Protein AF-A0A6G3BMM8-F1 (afdb_monomer)

Mean predicted aligned error: 8.82 Å

Foldseek 3Di:
DDPDDDDPLCPDPLNVVVCVVCVVDVDDDLVVSCVVVVHDPVVSVVSVVSVVVCVPPPPDCPDDDDDDD

Radius of gyration: 14.56 Å; Cα contacts (8 Å, |Δi|>4): 26; chains: 1; bounding box: 25×30×47 Å

Solvent-accessible surface area (backbone atoms only — not compar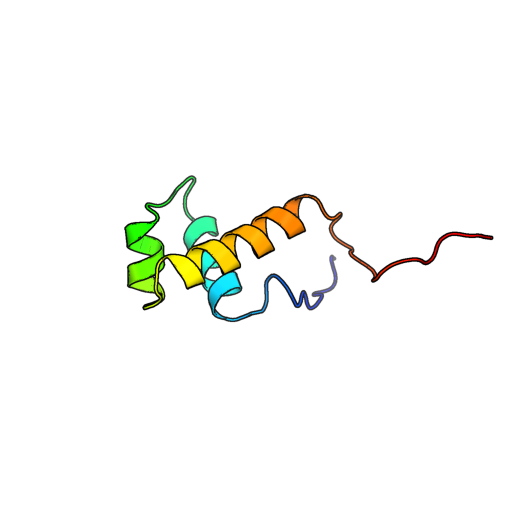able to full-atom values): 4572 Å² total; per-residue (Å²): 130,86,75,92,71,93,45,80,70,52,72,34,71,69,45,36,48,51,51,59,63,46,73,80,42,98,7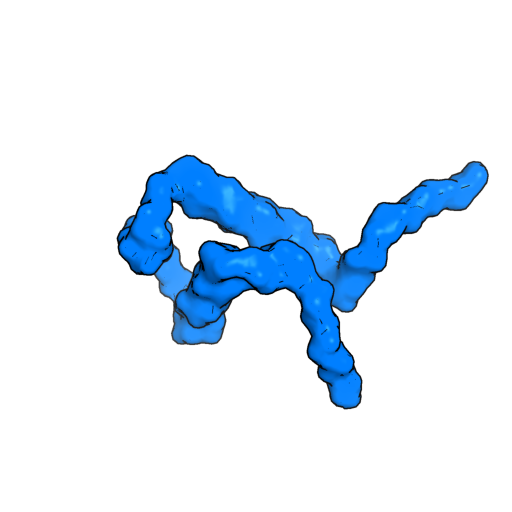3,78,60,70,70,56,54,33,61,74,68,72,50,53,72,71,58,49,53,54,47,50,53,56,52,57,66,48,70,79,45,65,99,74,77,68,76,80,78,74,81,81,133

Secondary structure (DSSP, 8-state):
-PPP---TTTTSHHHHHHHHHHTT-S---HHHHHHHHT--HHHHHHHHHHHHHHHTS-S---S-PPPP-

Sequence (69 aa):
MTEPRYDAVIHAPNRLQICAMLAAVDSMEFSRVRESLGVSDSVLCKHLKVLEGAGDAPPGGEGKTPPPD

Structure (mmCIF, N/CA/C/O backbone):
data_AF-A0A6G3BMM8-F1
#
_entry.id   AF-A0A6G3BMM8-F1
#
loop_
_atom_site.group_PDB
_atom_site.id
_atom_site.type_symbol
_atom_site.label_atom_id
_atom_site.label_alt_id
_atom_site.label_comp_id
_atom_site.label_asym_id
_atom_site.label_entity_id
_atom_site.label_seq_id
_atom_site.pdbx_PDB_ins_code
_atom_site.Cartn_x
_atom_site.Cartn_y
_atom_site.Cartn_z
_atom_site.occupancy
_atom_site.B_iso_or_equiv
_atom_site.auth_seq_id
_atom_site.auth_comp_id
_atom_site.auth_asym_id
_atom_site.auth_atom_id
_atom_site.pdbx_PDB_model_num
ATOM 1 N N . MET A 1 1 ? -1.258 -21.237 -19.959 1.00 44.69 1 MET A N 1
ATOM 2 C CA . MET A 1 1 ? -0.768 -21.069 -18.576 1.00 44.69 1 MET A CA 1
ATOM 3 C C . MET A 1 1 ? 0.048 -19.795 -18.569 1.00 44.69 1 MET A C 1
ATOM 5 O O . MET A 1 1 ? 0.937 -19.692 -19.400 1.00 44.69 1 MET A O 1
ATOM 9 N N . THR A 1 2 ? -0.302 -18.810 -17.747 1.00 64.25 2 THR A N 1
ATOM 10 C CA . THR A 1 2 ? 0.502 -17.587 -17.620 1.00 64.25 2 THR A CA 1
ATOM 11 C C . THR A 1 2 ? 1.804 -17.955 -16.921 1.00 64.25 2 THR A C 1
ATOM 13 O O . THR A 1 2 ? 1.767 -18.517 -15.827 1.00 64.25 2 THR A O 1
ATOM 16 N N . GLU A 1 3 ? 2.939 -17.711 -17.568 1.00 79.06 3 GLU A N 1
ATOM 17 C CA . GLU A 1 3 ? 4.245 -17.940 -16.953 1.00 79.06 3 GLU A CA 1
ATOM 18 C C . GLU A 1 3 ? 4.417 -17.030 -15.727 1.00 79.06 3 GLU A C 1
ATOM 20 O O . GLU A 1 3 ? 4.075 -15.844 -15.794 1.00 79.06 3 GLU A O 1
ATOM 25 N N . PRO A 1 4 ? 4.926 -17.555 -14.596 1.00 75.25 4 PRO A N 1
ATOM 26 C CA . PRO A 1 4 ? 5.219 -16.728 -13.436 1.00 75.25 4 PRO A CA 1
ATOM 27 C C . PRO A 1 4 ? 6.314 -15.726 -13.809 1.00 75.25 4 PRO A C 1
ATOM 29 O O . PRO A 1 4 ? 7.439 -16.107 -14.133 1.00 75.25 4 PRO A O 1
ATOM 32 N N . ARG A 1 5 ? 5.978 -14.434 -13.772 1.00 81.56 5 ARG A N 1
ATOM 33 C CA . ARG A 1 5 ? 6.891 -13.346 -14.127 1.00 81.56 5 ARG A CA 1
ATOM 34 C C . ARG A 1 5 ? 7.199 -12.505 -12.899 1.00 81.56 5 ARG A C 1
ATOM 36 O O . ARG A 1 5 ? 6.302 -12.123 -12.150 1.00 81.56 5 ARG A O 1
ATOM 43 N N . TYR A 1 6 ? 8.482 -12.221 -12.699 1.00 83.19 6 TYR A N 1
ATOM 44 C CA . TYR A 1 6 ? 8.908 -11.306 -11.653 1.00 83.19 6 TYR A CA 1
ATOM 45 C C . TYR A 1 6 ? 8.496 -9.880 -12.017 1.00 83.19 6 TYR A C 1
ATOM 47 O O . TYR A 1 6 ? 8.829 -9.371 -13.087 1.00 83.19 6 TYR A O 1
ATOM 55 N N . ASP A 1 7 ? 7.803 -9.243 -11.088 1.00 83.94 7 ASP A N 1
ATOM 56 C CA . ASP A 1 7 ? 7.399 -7.846 -11.147 1.00 83.94 7 ASP A CA 1
ATOM 57 C C . ASP A 1 7 ? 8.098 -7.097 -10.008 1.00 83.94 7 ASP A C 1
ATOM 59 O O . ASP A 1 7 ? 7.763 -7.287 -8.837 1.00 83.94 7 ASP A O 1
ATOM 63 N N . ALA A 1 8 ? 9.077 -6.254 -10.336 1.00 85.38 8 ALA A N 1
ATOM 64 C CA . ALA A 1 8 ? 9.838 -5.496 -9.344 1.00 85.38 8 ALA A CA 1
ATOM 65 C C . ALA A 1 8 ? 8.967 -4.510 -8.543 1.00 85.38 8 ALA A C 1
ATOM 67 O O . ALA A 1 8 ? 9.334 -4.122 -7.429 1.00 85.38 8 ALA A O 1
ATOM 68 N N . VAL A 1 9 ? 7.812 -4.103 -9.078 1.00 88.06 9 VAL A N 1
ATOM 69 C CA . VAL A 1 9 ? 6.818 -3.326 -8.346 1.00 88.06 9 VAL A CA 1
ATOM 70 C C . VAL A 1 9 ? 6.177 -4.227 -7.299 1.00 88.06 9 VAL A C 1
ATOM 72 O O . VAL A 1 9 ? 6.399 -4.000 -6.113 1.00 88.06 9 VAL A O 1
ATOM 75 N N . ILE A 1 10 ? 5.473 -5.288 -7.672 1.00 85.94 10 ILE A N 1
ATOM 76 C CA . ILE A 1 10 ? 4.720 -6.085 -6.688 1.00 85.94 10 ILE A CA 1
ATOM 77 C C . ILE A 1 10 ? 5.634 -6.864 -5.728 1.00 85.94 10 ILE A C 1
ATOM 79 O O . ILE A 1 10 ? 5.343 -6.930 -4.540 1.00 85.94 10 ILE A O 1
ATOM 83 N N . HIS A 1 11 ? 6.777 -7.383 -6.181 1.00 88.50 11 HIS A N 1
ATOM 84 C CA . HIS A 1 11 ? 7.639 -8.272 -5.387 1.00 88.50 11 HIS A CA 1
ATOM 85 C C . HIS A 1 11 ? 8.566 -7.559 -4.387 1.00 88.50 11 HIS A C 1
ATOM 87 O O . HIS A 1 11 ?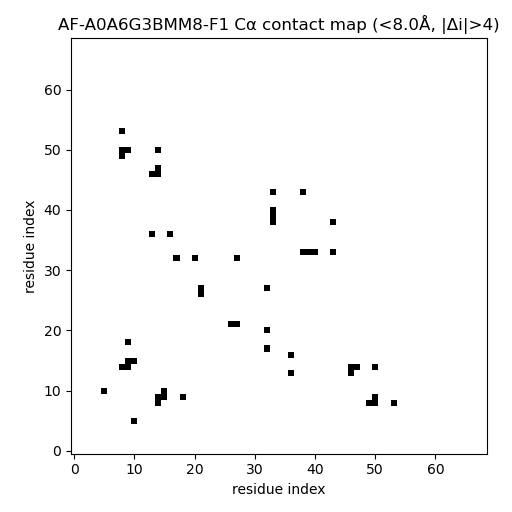 9.418 -8.203 -3.770 1.00 88.50 11 HIS A O 1
ATOM 93 N N . ALA A 1 12 ? 8.427 -6.246 -4.183 1.00 91.31 12 ALA A N 1
ATOM 94 C CA . ALA A 1 12 ? 9.073 -5.607 -3.038 1.00 91.31 12 ALA A CA 1
ATOM 95 C C . ALA A 1 12 ? 8.320 -5.963 -1.744 1.00 91.31 12 ALA A C 1
ATOM 97 O O . ALA A 1 12 ? 7.093 -5.872 -1.744 1.00 91.31 12 ALA A O 1
ATOM 98 N N . PRO A 1 13 ? 9.007 -6.274 -0.626 1.00 92.69 13 PRO A N 1
ATOM 99 C CA . PRO A 1 13 ? 8.390 -6.858 0.571 1.00 92.69 13 PRO A CA 1
ATOM 100 C C . PRO A 1 13 ? 7.126 -6.132 1.049 1.00 92.69 13 PRO A C 1
ATOM 102 O O . PRO A 1 13 ? 6.056 -6.732 1.103 1.00 92.69 13 PRO A O 1
ATOM 105 N N . ASN A 1 14 ? 7.220 -4.819 1.285 1.00 95.06 14 ASN A N 1
ATOM 106 C CA . ASN A 1 14 ? 6.086 -4.030 1.772 1.00 95.06 14 ASN A CA 1
ATOM 107 C C . ASN A 1 14 ? 4.939 -3.963 0.756 1.00 95.06 14 ASN A C 1
ATO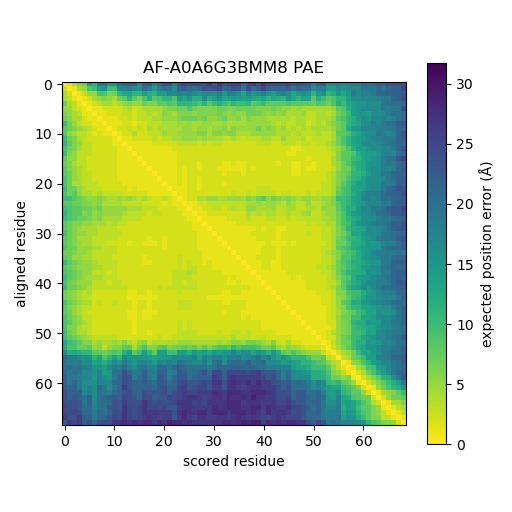M 109 O O . ASN A 1 14 ? 3.778 -3.991 1.141 1.00 95.06 14 ASN A O 1
ATOM 113 N N . ARG A 1 15 ? 5.241 -3.868 -0.545 1.00 94.62 15 ARG A N 1
ATOM 114 C CA . ARG A 1 15 ? 4.209 -3.781 -1.590 1.00 94.62 15 ARG A CA 1
ATOM 115 C C . ARG A 1 15 ? 3.502 -5.118 -1.780 1.00 94.62 15 ARG A C 1
ATOM 117 O O . ARG A 1 15 ? 2.280 -5.134 -1.848 1.00 94.62 15 ARG A O 1
ATOM 124 N N . LEU A 1 16 ? 4.246 -6.221 -1.739 1.00 94.25 16 LEU A N 1
ATOM 125 C CA . LEU A 1 16 ? 3.685 -7.568 -1.755 1.00 94.25 16 LEU A CA 1
ATOM 126 C C . LEU A 1 16 ? 2.768 -7.799 -0.551 1.00 94.25 16 LEU A C 1
ATOM 128 O O . LEU A 1 16 ? 1.673 -8.328 -0.709 1.00 94.25 16 LEU A O 1
ATOM 132 N N . GLN A 1 17 ? 3.194 -7.368 0.640 1.00 94.75 17 GLN A N 1
ATOM 133 C CA . GLN A 1 17 ? 2.380 -7.448 1.853 1.00 94.75 17 GLN A CA 1
ATOM 134 C C . GLN A 1 17 ? 1.103 -6.608 1.737 1.00 94.75 17 GLN A C 1
ATOM 136 O O . GLN A 1 17 ? 0.033 -7.122 2.043 1.00 94.75 17 GLN A O 1
ATOM 141 N N . ILE A 1 18 ? 1.184 -5.367 1.240 1.00 94.44 18 ILE A N 1
ATOM 142 C CA . ILE A 1 18 ? 0.002 -4.523 0.983 1.00 94.44 18 ILE A CA 1
ATOM 143 C C . ILE A 1 18 ? -0.966 -5.238 0.030 1.00 94.44 18 ILE A C 1
ATOM 145 O O . ILE A 1 18 ? -2.145 -5.372 0.347 1.00 94.44 18 ILE A O 1
ATOM 149 N N . CYS A 1 19 ? -0.472 -5.748 -1.102 1.00 92.94 19 CYS A N 1
ATOM 150 C CA . CYS A 1 19 ? -1.293 -6.489 -2.058 1.00 92.94 19 CYS A CA 1
ATOM 151 C C . CYS A 1 19 ? -1.925 -7.737 -1.428 1.00 92.94 19 CYS A C 1
ATOM 153 O O . CYS A 1 19 ? -3.106 -7.985 -1.639 1.00 92.94 19 CYS A O 1
ATOM 155 N N . ALA A 1 20 ? -1.179 -8.496 -0.623 1.00 93.38 20 ALA A N 1
ATOM 156 C CA . ALA A 1 20 ? -1.695 -9.680 0.060 1.00 93.38 20 ALA A CA 1
ATOM 157 C C . ALA A 1 20 ? -2.783 -9.338 1.092 1.00 93.38 20 ALA A C 1
ATOM 159 O O . ALA A 1 20 ? -3.777 -10.052 1.188 1.00 93.38 20 ALA A O 1
ATOM 160 N N . MET A 1 21 ? -2.622 -8.241 1.838 1.00 93.94 21 MET A N 1
ATOM 161 C CA . MET A 1 21 ? -3.621 -7.770 2.804 1.00 93.94 21 MET A CA 1
ATOM 162 C C . MET A 1 21 ? -4.916 -7.328 2.117 1.00 93.94 21 MET A C 1
ATOM 164 O O . MET A 1 21 ? -5.998 -7.611 2.622 1.00 93.94 21 MET A O 1
ATOM 168 N N . LEU A 1 22 ? -4.803 -6.657 0.968 1.00 92.81 22 LEU A N 1
ATOM 169 C CA . LEU A 1 22 ? -5.945 -6.183 0.185 1.00 92.81 22 LEU A CA 1
ATOM 170 C C . LEU A 1 22 ? -6.585 -7.286 -0.670 1.00 92.81 22 LEU A C 1
ATOM 172 O O . LEU A 1 22 ? -7.754 -7.184 -1.005 1.00 92.81 22 LEU A O 1
ATOM 176 N N . ALA A 1 23 ? -5.878 -8.372 -0.989 1.00 92.62 23 ALA A N 1
ATOM 177 C CA . ALA A 1 23 ? -6.417 -9.453 -1.821 1.00 92.62 23 ALA A CA 1
ATOM 178 C C . ALA A 1 23 ? -7.646 -10.160 -1.214 1.00 92.62 23 ALA A C 1
ATOM 180 O O . ALA A 1 23 ? -8.399 -10.805 -1.940 1.00 92.62 23 ALA A O 1
ATOM 181 N N . ALA A 1 24 ? -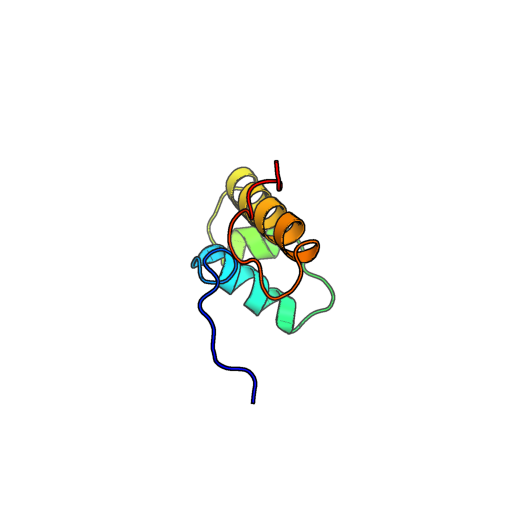7.838 -10.067 0.105 1.00 89.50 24 ALA A N 1
ATOM 182 C CA . ALA A 1 24 ? -8.931 -10.718 0.825 1.00 89.50 24 ALA A CA 1
ATOM 183 C C . ALA A 1 24 ? -10.096 -9.777 1.188 1.00 89.50 24 ALA A C 1
ATOM 185 O O . ALA A 1 24 ? -11.080 -10.243 1.763 1.00 89.50 24 ALA A O 1
ATOM 186 N N . VAL A 1 25 ? -9.986 -8.470 0.915 1.00 94.06 25 VAL A N 1
ATOM 187 C CA . VAL A 1 25 ? -10.954 -7.453 1.360 1.00 94.06 25 VAL A CA 1
ATOM 188 C C . VAL A 1 25 ? -11.170 -6.381 0.294 1.00 94.06 25 VAL A C 1
ATOM 190 O O . VAL A 1 25 ? -10.237 -5.996 -0.396 1.00 94.06 25 VAL A O 1
ATOM 193 N N . ASP A 1 26 ? -12.378 -5.823 0.201 1.00 91.00 26 ASP A N 1
ATOM 194 C CA . ASP A 1 26 ? -12.644 -4.709 -0.724 1.00 91.00 26 ASP A CA 1
ATOM 195 C C . ASP A 1 26 ? -11.923 -3.415 -0.318 1.00 91.00 26 ASP A C 1
ATOM 197 O O . ASP A 1 26 ? -11.565 -2.590 -1.156 1.00 91.00 26 ASP A O 1
ATOM 201 N N . SER A 1 27 ? -11.722 -3.209 0.985 1.00 91.25 27 SER A N 1
ATOM 202 C CA . SER A 1 27 ? -11.027 -2.037 1.517 1.00 91.25 27 SER A CA 1
ATOM 203 C C . SER A 1 27 ? -10.440 -2.310 2.900 1.00 91.25 27 SER A C 1
ATOM 205 O O . SER A 1 27 ? -10.895 -3.191 3.632 1.00 91.25 27 SER A O 1
ATOM 207 N N . MET A 1 28 ? -9.409 -1.546 3.261 1.00 94.69 28 MET A N 1
ATOM 208 C CA . MET A 1 28 ? -8.772 -1.610 4.572 1.00 94.69 28 MET A CA 1
ATOM 209 C C . MET A 1 28 ? -8.379 -0.211 5.046 1.00 94.69 28 MET A C 1
ATOM 211 O O . MET A 1 28 ? -7.911 0.615 4.266 1.00 94.69 28 MET A O 1
ATOM 215 N N . GLU A 1 29 ? -8.523 0.030 6.348 1.00 96.19 29 GLU A N 1
ATOM 216 C CA . GLU A 1 29 ? -8.093 1.273 6.985 1.00 96.19 29 GLU A CA 1
ATOM 217 C C . GLU A 1 29 ? -6.585 1.507 6.819 1.00 96.19 29 GLU A C 1
ATOM 219 O O . GLU A 1 29 ? -5.765 0.644 7.147 1.00 96.19 29 GLU A O 1
ATOM 224 N N . PHE A 1 30 ? -6.199 2.717 6.405 1.00 95.19 30 PHE A N 1
ATOM 225 C CA . PHE A 1 30 ? -4.791 3.103 6.240 1.00 95.19 30 PHE A CA 1
ATOM 226 C C . PHE A 1 30 ? -3.973 2.879 7.524 1.00 95.19 30 PHE A C 1
ATOM 228 O O . PHE A 1 30 ? -2.833 2.409 7.487 1.00 95.19 30 PHE A O 1
ATOM 235 N N . SER A 1 31 ? -4.583 3.154 8.680 1.00 96.25 31 SER A N 1
ATOM 236 C CA . SER A 1 31 ? -3.979 2.954 9.999 1.00 96.25 31 SER A CA 1
ATOM 237 C C . SER A 1 31 ? -3.700 1.482 10.322 1.00 96.25 31 SER A C 1
ATOM 239 O O . SER A 1 31 ? -2.713 1.185 10.991 1.00 96.25 31 SER A O 1
ATOM 241 N N . ARG A 1 32 ? -4.506 0.549 9.808 1.00 96.31 32 ARG A N 1
ATOM 242 C CA . ARG A 1 32 ? -4.276 -0.893 9.968 1.00 96.31 32 ARG A CA 1
ATOM 243 C C . ARG A 1 32 ? -3.120 -1.369 9.105 1.00 96.31 32 ARG A C 1
ATOM 245 O O . ARG A 1 32 ? -2.307 -2.171 9.561 1.00 96.31 32 ARG A O 1
ATOM 252 N N . VAL A 1 33 ? -3.021 -0.849 7.883 1.00 96.06 33 VAL A N 1
ATOM 253 C CA . VAL A 1 33 ? -1.937 -1.185 6.953 1.00 96.06 33 VAL A CA 1
ATOM 254 C C . VAL A 1 33 ? -0.594 -0.688 7.493 1.00 96.06 33 VAL A C 1
ATOM 256 O O . VAL A 1 33 ? 0.352 -1.470 7.576 1.00 96.06 33 VAL A O 1
ATOM 259 N N . ARG A 1 34 ? -0.507 0.574 7.948 1.00 96.38 34 ARG A N 1
ATOM 260 C CA . ARG A 1 34 ? 0.738 1.119 8.535 1.00 96.38 34 ARG A CA 1
ATOM 261 C C . ARG A 1 34 ? 1.173 0.336 9.781 1.00 96.38 34 ARG A C 1
ATOM 263 O O . ARG A 1 34 ? 2.361 0.080 9.943 1.00 96.38 34 ARG A O 1
ATOM 270 N N . GLU A 1 35 ? 0.221 -0.049 10.641 1.00 96.62 35 GLU A N 1
ATOM 271 C CA . GLU A 1 35 ? 0.490 -0.756 11.899 1.00 96.62 35 GLU A CA 1
ATOM 272 C C . GLU A 1 35 ? 0.987 -2.170 11.619 1.00 96.62 35 GLU A C 1
ATOM 274 O O . GLU A 1 35 ? 1.951 -2.614 12.234 1.00 96.62 35 GLU A O 1
ATOM 279 N N . SER A 1 36 ? 0.385 -2.835 10.632 1.00 95.62 36 SER A N 1
ATOM 280 C CA . SER A 1 36 ? 0.782 -4.182 10.213 1.00 95.62 36 SER A CA 1
ATOM 281 C C . SER A 1 36 ? 2.170 -4.208 9.569 1.00 95.62 36 SER A C 1
ATOM 283 O O . SER A 1 36 ? 2.916 -5.164 9.754 1.00 95.62 36 SER A O 1
ATOM 285 N N . LEU A 1 37 ? 2.531 -3.158 8.826 1.00 95.62 37 LEU A N 1
ATOM 286 C CA . LEU A 1 37 ? 3.843 -3.017 8.184 1.00 95.62 37 LEU A CA 1
ATOM 287 C C . LEU A 1 37 ? 4.923 -2.445 9.118 1.00 95.62 37 LEU A C 1
ATOM 289 O O . LEU A 1 37 ? 6.107 -2.541 8.804 1.00 95.62 37 LEU A O 1
ATOM 293 N N . GLY A 1 38 ? 4.541 -1.805 10.228 1.00 96.69 38 GLY A N 1
ATOM 294 C CA . GLY A 1 38 ? 5.475 -1.119 11.126 1.00 96.69 38 GLY A CA 1
ATOM 295 C C . GLY A 1 38 ? 6.186 0.077 10.479 1.00 96.69 38 GLY A C 1
ATOM 296 O O . GLY A 1 38 ? 7.332 0.372 10.816 1.00 96.69 38 GLY A O 1
ATOM 297 N N . VAL A 1 39 ? 5.534 0.755 9.528 1.00 96.12 39 VAL A N 1
ATOM 298 C CA . VAL A 1 39 ? 6.109 1.888 8.779 1.00 96.12 39 VAL A CA 1
ATOM 299 C C . VAL A 1 39 ? 5.399 3.201 9.095 1.00 96.12 39 VAL A C 1
ATOM 301 O O . VAL A 1 39 ? 4.282 3.224 9.605 1.00 96.12 39 VAL A O 1
ATOM 304 N N . SER A 1 40 ? 6.042 4.321 8.759 1.00 97.62 40 SER A N 1
ATOM 305 C CA . SER A 1 40 ? 5.417 5.640 8.859 1.00 97.62 40 SER A CA 1
ATOM 306 C C . SER A 1 40 ? 4.449 5.912 7.706 1.00 97.62 40 SER A C 1
ATOM 308 O O . SER A 1 40 ? 4.580 5.359 6.611 1.00 97.62 40 SER A O 1
ATOM 310 N N . ASP A 1 41 ? 3.531 6.853 7.923 1.00 97.12 41 ASP A N 1
ATOM 311 C CA . ASP A 1 41 ? 2.527 7.266 6.937 1.00 97.12 41 ASP A CA 1
ATOM 312 C C . ASP A 1 41 ? 3.167 7.713 5.611 1.00 97.12 41 ASP A C 1
ATOM 314 O O . ASP A 1 41 ? 2.700 7.362 4.531 1.00 97.12 41 ASP A O 1
ATOM 318 N N . SER A 1 42 ? 4.299 8.426 5.671 1.00 96.88 42 SER A N 1
ATOM 319 C CA . SER A 1 42 ? 5.032 8.858 4.472 1.00 96.88 42 SER A CA 1
ATOM 320 C C . SER A 1 42 ? 5.575 7.676 3.662 1.00 96.88 42 SER A C 1
ATOM 322 O O . SER A 1 42 ? 5.550 7.706 2.430 1.00 96.88 42 SER A O 1
ATOM 324 N N . VAL A 1 43 ? 6.061 6.629 4.335 1.00 96.19 43 VAL A N 1
ATOM 325 C CA . VAL A 1 43 ? 6.567 5.417 3.678 1.00 96.19 43 VAL A CA 1
ATOM 326 C C . VAL A 1 43 ? 5.413 4.640 3.049 1.00 96.19 43 VAL A C 1
ATOM 328 O O . VAL A 1 43 ? 5.510 4.267 1.879 1.00 96.19 43 VAL A O 1
ATOM 331 N N . LEU A 1 44 ? 4.300 4.470 3.769 1.00 96.69 44 LEU A N 1
ATOM 332 C CA . LEU A 1 44 ? 3.116 3.801 3.233 1.00 96.69 44 LEU A CA 1
ATOM 333 C C . LEU A 1 44 ? 2.558 4.534 2.003 1.00 96.69 44 LEU A C 1
ATOM 335 O O . LEU A 1 44 ? 2.375 3.911 0.960 1.00 96.69 44 LEU A O 1
ATOM 339 N N . CYS A 1 45 ? 2.399 5.859 2.060 1.00 96.25 45 CYS A N 1
ATOM 340 C CA . CYS A 1 45 ? 1.950 6.660 0.917 1.00 96.25 45 CYS A CA 1
ATOM 341 C C . CYS A 1 45 ? 2.851 6.505 -0.317 1.00 96.25 45 CYS A C 1
ATOM 343 O O . CYS A 1 45 ? 2.358 6.475 -1.442 1.00 96.25 45 CYS A O 1
ATOM 345 N N . LYS A 1 46 ? 4.174 6.394 -0.138 1.00 94.88 46 LYS A N 1
ATOM 346 C CA . LYS A 1 46 ? 5.097 6.141 -1.258 1.00 94.88 46 LYS A CA 1
ATOM 347 C C . LYS A 1 46 ? 4.861 4.767 -1.878 1.00 94.88 46 LYS A C 1
ATOM 349 O O . LYS A 1 46 ? 4.882 4.650 -3.098 1.00 94.88 46 LYS A O 1
ATOM 354 N N . HIS A 1 47 ? 4.634 3.741 -1.060 1.00 94.94 47 HIS A N 1
ATOM 355 C CA . HIS A 1 47 ? 4.317 2.409 -1.565 1.00 94.94 47 HIS A CA 1
ATOM 356 C C . HIS A 1 47 ? 2.988 2.388 -2.324 1.00 94.94 47 HIS A C 1
ATOM 358 O O . HIS A 1 47 ? 2.960 1.848 -3.426 1.00 94.94 47 HIS A O 1
ATOM 364 N N . LEU A 1 48 ? 1.940 3.023 -1.786 1.00 93.38 48 LEU A N 1
ATOM 365 C CA . LEU A 1 48 ? 0.633 3.118 -2.443 1.00 93.38 48 LEU A CA 1
ATOM 366 C C . LEU A 1 48 ? 0.721 3.844 -3.787 1.00 93.38 48 LEU A C 1
ATOM 368 O O . LEU A 1 48 ? 0.268 3.300 -4.781 1.00 93.38 48 LEU A O 1
ATOM 372 N N . LYS A 1 49 ? 1.417 4.986 -3.864 1.00 93.19 49 LYS A N 1
ATOM 373 C CA . LYS A 1 49 ? 1.626 5.702 -5.138 1.00 93.19 49 LYS A CA 1
ATOM 374 C C . LYS A 1 49 ? 2.321 4.854 -6.203 1.00 93.19 49 LYS A C 1
ATOM 376 O O . LYS A 1 49 ? 2.008 4.960 -7.383 1.00 93.19 49 LYS A O 1
ATOM 381 N N . VAL A 1 50 ? 3.292 4.036 -5.796 1.00 91.94 50 VAL A N 1
ATOM 382 C CA . VAL A 1 50 ? 3.989 3.124 -6.715 1.00 91.94 50 VAL A CA 1
ATOM 383 C C . VAL A 1 50 ? 3.061 2.000 -7.186 1.00 91.94 50 VAL A C 1
ATOM 385 O O . VAL A 1 50 ? 3.145 1.606 -8.343 1.00 91.94 50 VAL A O 1
ATOM 388 N N . LEU A 1 51 ? 2.189 1.492 -6.310 1.00 90.12 51 LEU A N 1
ATOM 389 C CA . LEU A 1 51 ? 1.192 0.476 -6.658 1.00 90.12 51 LEU A CA 1
ATOM 390 C C . LEU A 1 51 ? 0.100 1.035 -7.582 1.00 90.12 51 LEU A C 1
ATOM 392 O O . LEU A 1 51 ? -0.207 0.409 -8.590 1.00 90.12 51 LEU A O 1
ATOM 396 N N . GLU A 1 52 ? -0.434 2.221 -7.282 1.00 89.06 52 GLU A N 1
ATOM 397 C CA . GLU A 1 52 ? -1.416 2.926 -8.118 1.00 89.06 52 GLU A CA 1
ATOM 398 C C . GLU A 1 52 ? -0.862 3.172 -9.524 1.00 89.06 52 GLU A C 1
ATOM 400 O O . GLU A 1 52 ? -1.485 2.785 -10.507 1.00 89.06 52 GLU A O 1
ATOM 405 N N . GLY A 1 53 ? 0.361 3.705 -9.627 1.00 84.38 53 GLY A N 1
ATOM 406 C CA . GLY A 1 53 ? 1.006 3.955 -10.919 1.00 84.38 53 GLY A CA 1
ATOM 407 C C . GLY A 1 53 ? 1.336 2.696 -11.733 1.00 84.38 53 GLY A C 1
ATOM 408 O O . GLY A 1 53 ? 1.622 2.809 -12.921 1.00 84.38 53 GLY A O 1
ATOM 409 N N . ALA A 1 54 ? 1.306 1.506 -11.123 1.00 80.00 54 ALA A N 1
ATOM 410 C CA . ALA A 1 54 ? 1.467 0.235 -11.828 1.00 80.00 54 ALA A CA 1
ATOM 411 C C . ALA A 1 54 ? 0.135 -0.351 -12.325 1.00 80.00 54 ALA A C 1
ATOM 413 O O . ALA A 1 54 ? 0.153 -1.145 -13.259 1.00 80.00 54 ALA A O 1
ATOM 414 N N . GLY A 1 55 ? -1.006 0.047 -11.748 1.00 65.5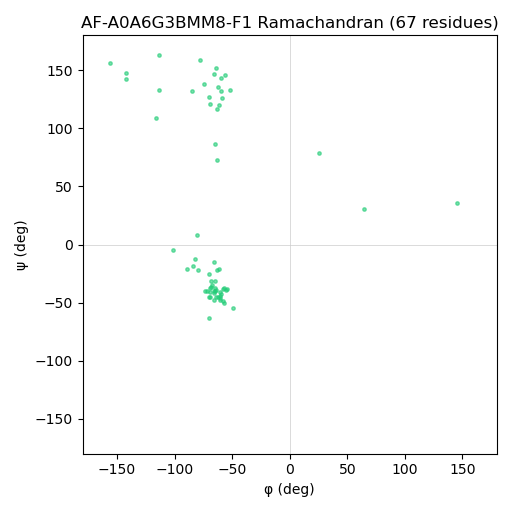6 55 GLY A N 1
ATOM 415 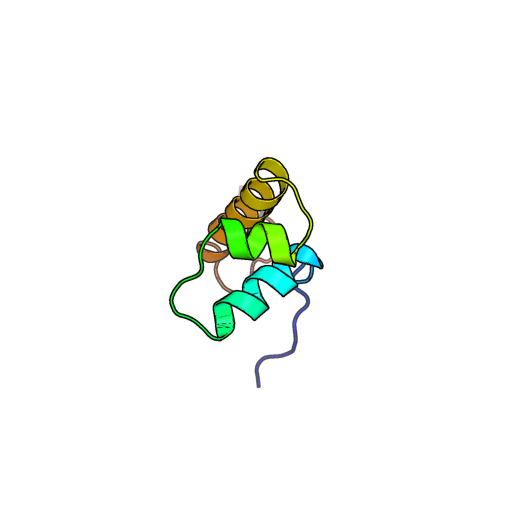C CA . GLY A 1 55 ? -2.338 -0.395 -12.182 1.00 65.56 55 GLY A CA 1
ATOM 416 C C . GLY A 1 55 ? -2.771 0.173 -13.540 1.00 65.56 55 GLY A C 1
ATOM 417 O O . GLY A 1 55 ? -3.551 -0.464 -14.242 1.00 65.56 55 GLY A O 1
ATOM 418 N N . ASP A 1 56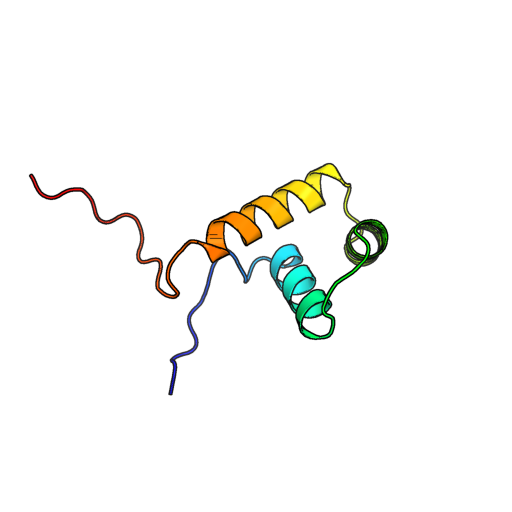 ? -2.226 1.329 -13.931 1.00 50.78 56 ASP A N 1
ATOM 419 C CA . ASP A 1 56 ? -2.397 1.921 -15.268 1.00 50.78 56 ASP A CA 1
ATOM 420 C C . ASP A 1 56 ? -1.448 1.325 -16.323 1.00 50.78 56 ASP A C 1
ATOM 422 O O . ASP A 1 56 ? -1.615 1.555 -17.524 1.00 50.78 56 ASP A O 1
ATOM 426 N N . ALA A 1 57 ? -0.433 0.562 -15.905 1.00 48.28 57 ALA A N 1
ATOM 427 C CA . ALA A 1 57 ? 0.470 -0.102 -16.832 1.00 48.28 57 ALA A CA 1
ATOM 428 C C . ALA A 1 57 ? -0.148 -1.441 -17.278 1.00 48.28 57 ALA A C 1
ATOM 430 O O . ALA A 1 57 ? -0.591 -2.223 -16.433 1.00 48.28 57 ALA A O 1
ATOM 431 N N . PRO A 1 58 ? -0.179 -1.756 -18.588 1.00 43.00 58 PRO A N 1
ATOM 432 C CA . PRO A 1 58 ? -0.652 -3.058 -19.043 1.00 43.00 58 PRO A CA 1
ATOM 433 C C . PRO A 1 58 ? 0.155 -4.182 -18.365 1.00 43.00 58 PRO A C 1
ATOM 435 O O . PRO A 1 58 ? 1.356 -4.004 -18.127 1.00 43.00 58 PRO A O 1
ATOM 438 N N . PRO A 1 59 ? -0.463 -5.346 -18.065 1.00 43.66 59 PRO A N 1
ATOM 439 C CA . PRO A 1 59 ? 0.220 -6.498 -17.480 1.00 43.66 59 PRO A CA 1
ATOM 440 C C . PRO A 1 59 ? 1.253 -7.034 -18.480 1.00 43.66 59 PRO A C 1
ATOM 442 O O . PRO A 1 59 ? 0.964 -7.885 -19.315 1.00 43.66 59 PRO A O 1
ATOM 445 N N . GLY A 1 60 ? 2.449 -6.455 -18.445 1.00 50.38 60 GLY A N 1
ATOM 446 C CA . GLY A 1 60 ? 3.454 -6.616 -19.490 1.00 50.38 60 GLY A CA 1
ATOM 447 C C . GLY A 1 60 ? 4.292 -5.363 -19.717 1.00 50.38 60 GLY A C 1
ATOM 448 O O . GLY A 1 60 ? 4.643 -5.093 -20.858 1.00 50.38 60 GLY A O 1
ATOM 449 N N . GLY A 1 61 ? 4.602 -4.595 -18.663 1.00 45.94 61 GLY A N 1
ATOM 450 C CA . GLY A 1 61 ? 5.526 -3.460 -18.716 1.00 45.94 61 GLY A CA 1
ATOM 451 C C . GLY A 1 61 ? 6.945 -3.901 -19.079 1.00 45.94 61 GLY A C 1
ATOM 452 O O . GLY A 1 61 ? 7.838 -3.948 -18.236 1.00 45.94 61 GLY A O 1
ATOM 453 N N . GLU A 1 62 ? 7.148 -4.260 -20.342 1.00 49.09 62 GLU A N 1
ATOM 454 C CA . GLU A 1 62 ? 8.439 -4.223 -21.000 1.00 49.09 62 GLU A CA 1
ATOM 455 C C . GLU A 1 62 ?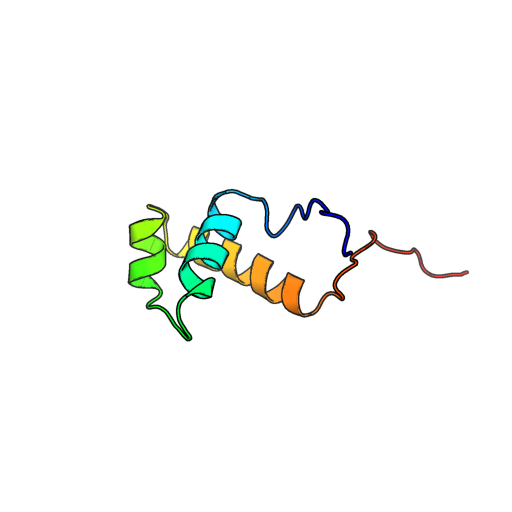 8.926 -2.778 -20.923 1.00 49.09 62 GLU A C 1
ATOM 457 O O . GLU A 1 62 ? 8.199 -1.829 -21.223 1.00 49.09 62 GLU A O 1
ATOM 462 N N . GLY A 1 63 ? 10.140 -2.614 -20.401 1.00 49.16 63 GLY A N 1
ATOM 463 C CA . GLY A 1 63 ? 10.725 -1.307 -20.178 1.00 49.16 63 GLY A CA 1
ATOM 464 C C . GLY A 1 63 ? 10.663 -0.462 -21.443 1.00 49.16 63 GLY A C 1
ATOM 465 O O . GLY A 1 63 ? 11.033 -0.935 -22.509 1.00 49.16 63 GLY A O 1
ATOM 466 N N . LYS A 1 64 ? 10.214 0.787 -21.283 1.00 46.44 64 LYS A N 1
ATOM 467 C CA . LYS A 1 64 ? 10.539 1.943 -22.127 1.00 46.44 64 LYS A CA 1
ATOM 468 C C . LYS A 1 64 ? 10.942 1.558 -23.561 1.00 46.44 64 LYS A C 1
ATOM 470 O O . LYS A 1 64 ? 12.129 1.568 -23.885 1.00 46.44 64 LYS A O 1
ATOM 475 N N . THR A 1 65 ? 9.978 1.256 -24.426 1.00 53.22 65 THR A N 1
ATOM 476 C CA . THR A 1 65 ? 10.222 1.296 -25.870 1.00 53.22 65 THR A CA 1
ATOM 477 C C . THR A 1 65 ? 10.599 2.740 -26.230 1.00 53.22 65 THR A C 1
ATOM 479 O O . THR A 1 65 ? 9.833 3.658 -25.919 1.00 53.22 65 THR A O 1
ATOM 482 N N . PRO A 1 66 ? 11.796 3.001 -26.790 1.00 53.78 66 PRO A N 1
ATOM 483 C CA . PRO A 1 66 ? 12.121 4.327 -27.303 1.00 53.78 66 PRO A CA 1
ATOM 484 C C . PRO A 1 66 ? 11.182 4.663 -28.476 1.00 53.78 66 PRO A C 1
ATOM 486 O O . PRO A 1 66 ? 10.698 3.742 -29.141 1.00 53.78 66 PRO A O 1
ATOM 489 N N . PRO A 1 67 ? 10.889 5.954 -28.719 1.00 55.03 67 PRO A N 1
ATOM 490 C CA . PRO A 1 67 ? 10.074 6.347 -29.865 1.00 55.03 67 PRO A CA 1
ATOM 491 C C . PRO A 1 67 ? 10.753 5.884 -31.167 1.00 55.03 67 PRO A C 1
ATOM 493 O O . PRO A 1 67 ? 11.986 5.905 -31.227 1.00 55.03 67 PRO A O 1
ATOM 496 N N . PRO A 1 68 ? 9.993 5.450 -32.191 1.00 59.59 68 PRO A N 1
ATOM 497 C CA . PRO A 1 68 ? 10.555 5.326 -33.530 1.00 59.59 68 PRO A CA 1
ATOM 498 C C . PRO A 1 68 ? 10.920 6.729 -34.048 1.00 59.59 68 PRO A C 1
ATOM 500 O O . PRO A 1 68 ? 10.246 7.689 -33.669 1.00 59.59 68 PRO A O 1
ATOM 503 N N . ASP A 1 69 ? 11.995 6.809 -34.844 1.00 59.78 69 ASP A N 1
ATOM 504 C CA . ASP A 1 69 ? 12.552 8.033 -35.461 1.00 59.78 69 ASP A CA 1
ATOM 505 C C . ASP A 1 69 ? 11.511 9.085 -35.888 1.00 59.78 69 ASP A C 1
ATOM 507 O O . ASP A 1 69 ? 10.522 8.718 -36.571 1.00 59.78 69 ASP A O 1
#

pLDDT: mean 82.12, std 18.17, range [43.0, 97.62]

Nearest PDB structures (foldseek):
  3f72-assembly2_D  TM=9.305E-01  e=1.036E-01  Staphylococcus aureus
  1u2w-assembly2_C  TM=9.302E-01  e=1.436E-01  Staphylococcus aureus
  1u2w-assembly1_B  TM=9.295E-01  e=1.865E-01  Staphylococcus aureus
  4pcq-assembly1_B  TM=7.465E-01  e=1.415E+00  Mycobacterium tuberculosis H37Rv
  2cfx-assembly1_C  TM=6.249E-01  e=1.090E+00  Bacillus subtilis